Protein AF-A0A818J0F9-F1 (afdb_monomer_lite)

Radius of gyration: 26.25 Å; chains: 1; bounding box: 45×62×64 Å

Sequence (121 aa):
MNVDTNVSILPRSFSNTHTIQLKLMRQMKNKNAFMYETIRPKIVHTAIKYLIGQELYKDEGIVISNAWIKEYLNERENFIVNDEDKKLNVNENRGEVFDDDDDWNELDDKPISPGAILKYC

pLDDT: mean 71.35, std 17.9, range [39.28, 95.38]

Foldseek 3Di:
DDPVVVPPDDDDDPLQPDKAKDQDPPDPPDPHGPDIDIDRVVVVVVVVVVVCPDPVNVVVVPDDDPVVCVVCVPPDDDRDPDPVVVVVVVPVPPDDPPPPPPPPPPPDPDPDDPDDDDDDD

Organism: NCBI:txid392032

Structure (mmCIF, N/CA/C/O backbone):
data_AF-A0A818J0F9-F1
#
_entry.id   AF-A0A818J0F9-F1
#
loop_
_atom_site.group_PDB
_atom_site.id
_atom_site.type_symbol
_atom_site.label_atom_id
_atom_site.label_alt_id
_atom_site.label_comp_id
_atom_site.label_asym_id
_atom_site.label_entity_id
_atom_site.label_seq_id
_atom_site.pdbx_PDB_ins_code
_atom_site.Cartn_x
_atom_site.Cartn_y
_atom_site.Cartn_z
_atom_site.occupancy
_atom_site.B_iso_or_equiv
_atom_site.auth_seq_id
_atom_site.auth_comp_id
_atom_site.auth_asym_id
_atom_site.auth_atom_id
_atom_site.pdbx_PDB_model_num
ATOM 1 N N . MET A 1 1 ? 0.764 -36.376 -6.142 1.00 48.12 1 MET A N 1
ATOM 2 C CA . MET A 1 1 ? 0.295 -35.011 -5.818 1.00 48.12 1 MET A CA 1
ATOM 3 C C . MET A 1 1 ? -0.899 -34.729 -6.711 1.00 48.12 1 MET A C 1
ATOM 5 O O . MET A 1 1 ? -0.777 -34.951 -7.906 1.00 48.12 1 MET A O 1
ATOM 9 N N . ASN A 1 2 ? -2.050 -34.374 -6.138 1.00 52.19 2 ASN A N 1
ATOM 10 C CA . ASN A 1 2 ? -3.293 -34.172 -6.883 1.00 52.19 2 ASN A CA 1
ATOM 11 C C . ASN A 1 2 ? -3.301 -32.766 -7.517 1.00 52.19 2 ASN A C 1
ATOM 13 O O . ASN A 1 2 ? -3.000 -31.781 -6.843 1.00 52.19 2 ASN A O 1
ATOM 17 N N . VAL A 1 3 ? -3.598 -32.684 -8.813 1.00 60.62 3 VAL A N 1
ATO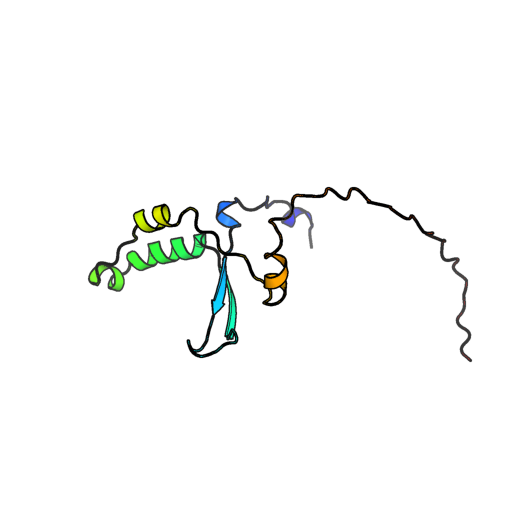M 18 C CA . VAL A 1 3 ? -3.696 -31.428 -9.571 1.00 60.62 3 VAL A CA 1
ATOM 19 C C . VAL A 1 3 ? -4.910 -30.604 -9.136 1.00 60.62 3 VAL A C 1
ATOM 21 O O . VAL A 1 3 ? -4.805 -29.382 -9.075 1.00 60.62 3 VAL A O 1
ATOM 24 N N . ASP A 1 4 ? -5.989 -31.250 -8.689 1.00 58.62 4 ASP A N 1
ATOM 25 C CA . ASP A 1 4 ? -7.264 -30.601 -8.349 1.00 58.62 4 ASP A CA 1
ATOM 26 C C . ASP A 1 4 ? -7.190 -29.692 -7.113 1.00 58.62 4 ASP A C 1
ATOM 28 O O . ASP A 1 4 ? -7.914 -28.703 -7.013 1.00 58.62 4 ASP A O 1
ATOM 32 N N . THR A 1 5 ? -6.268 -29.957 -6.181 1.00 57.47 5 THR A N 1
ATOM 33 C CA . THR A 1 5 ? -6.077 -29.105 -4.992 1.00 57.47 5 THR A CA 1
ATOM 34 C C . THR A 1 5 ? -5.358 -27.792 -5.302 1.00 57.47 5 THR A C 1
ATOM 36 O O . THR A 1 5 ? -5.386 -26.880 -4.482 1.00 57.47 5 THR A O 1
ATOM 39 N N . ASN A 1 6 ? -4.719 -27.678 -6.471 1.00 53.81 6 ASN A N 1
ATOM 40 C CA . ASN A 1 6 ? -3.974 -26.482 -6.878 1.00 53.81 6 ASN A CA 1
ATOM 41 C C . ASN A 1 6 ? -4.782 -25.544 -7.795 1.00 53.81 6 ASN A C 1
ATOM 43 O O . ASN A 1 6 ? -4.314 -24.449 -8.095 1.00 53.81 6 ASN A O 1
ATOM 47 N N . VAL A 1 7 ? -5.996 -25.935 -8.211 1.00 57.03 7 VAL A N 1
ATOM 48 C CA . VAL A 1 7 ? -6.853 -25.155 -9.131 1.00 57.03 7 VAL A CA 1
ATOM 49 C C . VAL A 1 7 ? -7.802 -24.196 -8.391 1.00 57.03 7 VAL A C 1
ATOM 51 O O . VAL A 1 7 ? -8.430 -23.343 -9.009 1.00 57.03 7 VAL A O 1
ATOM 54 N N . SER A 1 8 ? -7.913 -24.266 -7.058 1.00 59.59 8 SER A N 1
ATOM 55 C CA . SER A 1 8 ? -8.907 -23.464 -6.321 1.00 59.59 8 SER A CA 1
ATOM 56 C C . SER A 1 8 ? -8.483 -22.021 -6.020 1.00 59.59 8 SER A C 1
ATOM 58 O O . SER A 1 8 ? -9.249 -21.283 -5.397 1.00 59.59 8 SER A O 1
ATOM 60 N N . ILE A 1 9 ? -7.266 -21.608 -6.385 1.00 62.97 9 ILE A N 1
ATOM 61 C CA . ILE A 1 9 ? -6.747 -20.274 -6.062 1.00 62.97 9 ILE A CA 1
ATOM 62 C C . ILE A 1 9 ? -6.599 -19.481 -7.356 1.00 62.97 9 ILE A C 1
ATOM 64 O O . ILE A 1 9 ? -5.601 -19.569 -8.066 1.00 62.97 9 ILE A O 1
ATOM 68 N N . LEU A 1 10 ? -7.631 -18.687 -7.637 1.00 64.31 10 LEU A N 1
ATOM 69 C CA . LEU A 1 10 ? -7.630 -17.659 -8.674 1.00 64.31 10 LEU A CA 1
ATOM 70 C C . LEU A 1 10 ? -6.483 -16.647 -8.460 1.00 64.31 10 LEU A C 1
ATOM 72 O O . LEU A 1 10 ? -5.982 -16.509 -7.335 1.00 64.31 10 LEU A O 1
ATOM 76 N N . PRO A 1 11 ? -6.067 -15.905 -9.510 1.00 68.44 11 PRO A N 1
ATOM 77 C CA . PRO A 1 11 ? -5.043 -14.874 -9.389 1.00 68.44 11 PRO A CA 1
ATOM 78 C C . PRO A 1 11 ? -5.340 -13.921 -8.228 1.00 68.44 11 PRO A C 1
ATOM 80 O O . PRO A 1 11 ? -6.473 -13.500 -7.990 1.00 68.44 11 PRO A O 1
ATOM 83 N N . ARG A 1 12 ? -4.287 -13.596 -7.472 1.00 70.06 12 ARG A N 1
ATOM 84 C CA . ARG A 1 12 ? -4.374 -12.699 -6.317 1.00 70.06 12 ARG A CA 1
ATOM 85 C C . ARG A 1 12 ? -4.950 -11.346 -6.746 1.00 70.06 12 ARG A C 1
ATOM 87 O O . ARG A 1 12 ? -4.566 -10.819 -7.788 1.00 70.06 12 ARG A O 1
ATOM 94 N N . SER A 1 13 ? -5.822 -10.763 -5.913 1.00 77.56 13 SER A N 1
ATOM 95 C CA . SER A 1 13 ? -6.333 -9.404 -6.141 1.00 77.56 13 SER A CA 1
ATOM 96 C C . SER A 1 13 ? -5.173 -8.438 -6.374 1.00 77.56 13 SER A C 1
ATOM 98 O O . SER A 1 13 ? -4.140 -8.562 -5.715 1.00 77.56 13 SER A O 1
ATOM 100 N N . PHE A 1 14 ? -5.338 -7.453 -7.260 1.00 71.50 14 PHE A N 1
ATOM 101 C CA . PHE A 1 14 ? -4.264 -6.514 -7.607 1.00 71.50 14 PHE A CA 1
ATOM 102 C C . PHE A 1 14 ? -3.572 -5.927 -6.369 1.00 71.50 14 PHE A C 1
ATOM 104 O O . PHE A 1 14 ? -2.351 -5.972 -6.257 1.00 71.50 14 PHE A O 1
ATOM 111 N N . SER A 1 15 ? -4.339 -5.502 -5.364 1.00 74.06 15 SER A N 1
ATOM 112 C CA . SER A 1 15 ? -3.824 -4.993 -4.083 1.00 74.06 15 SER A CA 1
ATOM 113 C C . SER A 1 15 ? -2.930 -5.967 -3.292 1.00 74.06 15 SER A C 1
ATOM 115 O O . SER A 1 15 ? -2.105 -5.531 -2.493 1.00 74.06 15 SER A O 1
ATOM 117 N N . ASN A 1 16 ? -3.068 -7.277 -3.502 1.00 75.81 16 ASN A N 1
ATOM 118 C CA . ASN A 1 16 ? -2.269 -8.330 -2.864 1.00 75.81 16 ASN A CA 1
ATOM 119 C C . ASN A 1 16 ? -1.057 -8.765 -3.702 1.00 75.81 16 ASN A C 1
ATOM 121 O O . ASN A 1 16 ? -0.198 -9.495 -3.190 1.00 75.81 16 ASN A O 1
ATOM 125 N N . THR A 1 17 ? -1.022 -8.367 -4.974 1.00 79.69 17 THR A N 1
ATOM 126 C CA . THR A 1 17 ? 0.004 -8.752 -5.951 1.00 79.69 17 THR A CA 1
ATOM 127 C C . THR A 1 17 ? 1.125 -7.722 -6.040 1.00 79.69 17 THR A C 1
ATOM 129 O O . THR A 1 17 ? 2.252 -8.109 -6.317 1.00 79.69 17 THR A O 1
ATOM 132 N N . HIS A 1 18 ? 0.850 -6.447 -5.736 1.00 82.94 18 HIS A N 1
ATOM 133 C CA . HIS A 1 18 ? 1.865 -5.391 -5.776 1.00 82.94 18 HIS A CA 1
ATOM 134 C C . HIS A 1 18 ? 3.051 -5.695 -4.850 1.00 82.94 18 HIS A C 1
ATOM 136 O O . HIS A 1 18 ? 2.883 -6.016 -3.665 1.00 82.94 18 HIS A O 1
ATOM 142 N N . THR A 1 19 ? 4.251 -5.542 -5.398 1.00 87.06 19 THR A N 1
ATOM 143 C CA . THR A 1 19 ? 5.528 -5.765 -4.721 1.00 87.06 19 THR A CA 1
ATOM 144 C C . THR A 1 19 ? 6.499 -4.642 -5.042 1.00 87.06 19 THR A C 1
ATOM 146 O O . THR A 1 19 ? 6.540 -4.173 -6.174 1.00 87.06 19 THR A O 1
ATOM 149 N N . ILE A 1 20 ? 7.299 -4.248 -4.056 1.00 85.62 20 ILE A N 1
ATOM 150 C CA . ILE A 1 20 ? 8.363 -3.252 -4.198 1.00 85.62 20 ILE A CA 1
ATOM 151 C C . ILE A 1 20 ? 9.691 -3.936 -3.893 1.00 85.62 20 ILE A C 1
ATOM 153 O O . ILE A 1 20 ? 9.782 -4.712 -2.937 1.00 85.62 20 ILE A O 1
ATOM 157 N N . GLN A 1 21 ? 10.709 -3.653 -4.699 1.00 86.31 21 GLN A N 1
ATOM 158 C CA . GLN A 1 21 ? 12.073 -4.104 -4.452 1.00 86.31 21 GLN A CA 1
ATOM 159 C C . GLN A 1 21 ? 12.827 -3.121 -3.562 1.00 86.31 21 GLN A C 1
ATOM 161 O O . GLN A 1 21 ? 12.765 -1.909 -3.752 1.00 86.31 21 GLN A O 1
ATOM 166 N N . LEU A 1 22 ? 13.558 -3.661 -2.594 1.00 85.88 22 LEU A N 1
ATOM 167 C CA . LEU A 1 22 ? 14.401 -2.913 -1.676 1.00 85.88 22 LEU A CA 1
ATOM 168 C C . LEU A 1 22 ? 15.861 -3.250 -1.937 1.00 85.88 22 LEU A C 1
ATOM 170 O O . LEU A 1 22 ? 16.251 -4.417 -1.947 1.00 85.88 22 LEU A O 1
ATOM 174 N N . LYS A 1 23 ? 16.673 -2.204 -2.081 1.00 87.44 23 LYS A N 1
ATOM 175 C CA . LYS A 1 23 ? 18.133 -2.285 -2.110 1.00 87.44 23 LYS A CA 1
ATOM 176 C C . LYS A 1 23 ? 18.659 -1.929 -0.724 1.00 87.44 23 LYS A C 1
ATOM 178 O O . LYS A 1 23 ? 18.677 -0.759 -0.348 1.00 87.44 23 LYS A O 1
ATOM 183 N N . LEU A 1 24 ? 19.071 -2.930 0.049 1.00 86.56 24 LEU A N 1
ATOM 184 C CA . LEU A 1 24 ? 19.572 -2.737 1.408 1.00 86.56 24 LEU A CA 1
ATOM 185 C C . LEU A 1 24 ? 21.088 -2.537 1.387 1.00 86.56 24 LEU A C 1
ATOM 187 O O . LEU A 1 24 ? 21.843 -3.379 0.897 1.00 86.56 24 LEU A O 1
ATOM 191 N N . MET A 1 25 ? 21.544 -1.417 1.945 1.00 89.56 25 MET A N 1
ATOM 192 C CA . MET A 1 25 ? 22.960 -1.068 2.070 1.00 89.56 25 MET A CA 1
ATOM 193 C C . MET A 1 25 ? 23.423 -1.276 3.515 1.00 89.56 25 MET A C 1
ATOM 195 O O . MET A 1 25 ? 22.813 -0.747 4.438 1.00 89.56 25 MET A O 1
ATOM 199 N N . ARG A 1 26 ? 24.539 -1.992 3.735 1.00 87.81 26 ARG A N 1
ATOM 200 C CA . ARG A 1 26 ? 25.092 -2.195 5.096 1.00 87.81 26 ARG A CA 1
ATOM 201 C C . ARG A 1 26 ? 25.597 -0.893 5.729 1.00 87.81 26 ARG A C 1
ATOM 203 O O . ARG A 1 26 ? 25.565 -0.733 6.943 1.00 87.81 26 ARG A O 1
ATOM 210 N N . GLN A 1 27 ? 26.119 0.010 4.903 1.00 88.62 27 GLN A N 1
ATOM 211 C CA . GLN A 1 27 ? 26.573 1.345 5.284 1.00 88.62 27 GLN A CA 1
ATOM 212 C C . GLN A 1 27 ? 26.269 2.306 4.137 1.00 88.62 27 GLN A C 1
ATOM 214 O O . GLN A 1 27 ? 26.443 1.936 2.978 1.00 88.62 27 GLN A O 1
ATOM 219 N N . MET A 1 28 ? 25.914 3.554 4.452 1.00 82.19 28 MET A N 1
ATOM 220 C CA . MET A 1 28 ? 25.611 4.596 3.452 1.00 82.19 28 MET A CA 1
ATOM 221 C C . MET A 1 28 ? 26.766 4.867 2.472 1.00 82.19 28 MET A C 1
ATOM 223 O O . MET A 1 28 ? 26.545 5.361 1.375 1.00 82.19 28 MET A O 1
ATOM 227 N N . LYS A 1 29 ? 28.007 4.546 2.863 1.00 87.00 29 LYS A N 1
ATOM 228 C CA . LYS A 1 29 ? 29.214 4.749 2.046 1.00 87.00 29 LYS A CA 1
ATOM 229 C C . LYS A 1 29 ? 29.445 3.644 1.007 1.00 87.00 29 LYS A C 1
ATOM 231 O O . LYS A 1 29 ? 30.283 3.811 0.123 1.00 87.00 29 LYS A O 1
ATOM 236 N N . ASN A 1 30 ? 28.761 2.507 1.126 1.00 83.44 30 ASN A N 1
ATOM 237 C CA . ASN A 1 30 ? 28.987 1.366 0.248 1.00 83.44 30 ASN A CA 1
ATOM 238 C C . ASN A 1 30 ? 28.279 1.574 -1.092 1.00 83.44 30 ASN A C 1
ATOM 240 O O . ASN A 1 30 ? 27.098 1.899 -1.133 1.00 83.44 30 ASN A O 1
ATOM 244 N N . LYS A 1 31 ? 29.004 1.339 -2.191 1.00 80.00 31 LYS A N 1
ATOM 245 C CA . LYS A 1 31 ? 28.445 1.410 -3.552 1.00 80.00 31 LYS A CA 1
ATOM 246 C C . LYS A 1 31 ? 27.597 0.184 -3.901 1.00 80.00 31 LYS A C 1
ATOM 248 O O . LYS A 1 31 ? 26.642 0.292 -4.663 1.00 80.00 31 LYS A O 1
ATOM 253 N N . ASN A 1 32 ? 27.943 -0.964 -3.322 1.00 81.62 32 ASN A N 1
ATOM 254 C CA . ASN A 1 32 ? 27.293 -2.235 -3.610 1.00 81.62 32 ASN A CA 1
ATOM 255 C C . ASN A 1 32 ? 26.219 -2.533 -2.566 1.00 81.62 32 ASN A C 1
ATOM 257 O O . ASN A 1 32 ? 26.450 -2.352 -1.365 1.00 81.62 32 ASN A O 1
ATOM 261 N N . ALA A 1 33 ? 25.076 -3.036 -3.039 1.00 82.75 33 ALA A N 1
ATOM 262 C CA . ALA A 1 33 ? 24.035 -3.552 -2.165 1.00 82.75 33 ALA A CA 1
ATOM 263 C C . ALA A 1 33 ? 24.575 -4.688 -1.307 1.00 82.75 33 ALA A C 1
ATOM 265 O O . ALA A 1 33 ? 25.316 -5.548 -1.780 1.00 82.75 33 ALA A O 1
ATOM 266 N N . PHE A 1 34 ? 24.164 -4.691 -0.046 1.00 86.31 34 PHE A N 1
ATOM 267 C CA . PHE A 1 34 ? 24.342 -5.848 0.812 1.00 86.31 34 PHE A CA 1
ATOM 268 C C . PHE A 1 34 ? 23.324 -6.931 0.458 1.00 86.31 34 PHE A C 1
ATOM 270 O O . PHE A 1 34 ? 23.678 -8.103 0.396 1.00 86.31 34 PHE A O 1
ATOM 277 N N . MET A 1 35 ? 22.075 -6.530 0.211 1.00 84.56 35 MET A N 1
ATOM 278 C CA . MET A 1 35 ? 20.993 -7.455 -0.094 1.00 84.56 35 MET A CA 1
ATOM 279 C C . MET A 1 35 ? 19.907 -6.782 -0.930 1.00 84.56 35 MET A C 1
ATOM 281 O O . MET A 1 35 ? 19.662 -5.581 -0.797 1.00 84.56 35 MET A O 1
ATOM 285 N N . TYR A 1 36 ? 19.251 -7.585 -1.761 1.00 86.25 36 TYR A N 1
ATOM 286 C CA . TYR A 1 36 ? 18.030 -7.213 -2.457 1.00 86.25 36 TYR A CA 1
ATOM 287 C C . TYR A 1 36 ? 16.875 -8.032 -1.896 1.00 86.25 36 TYR A C 1
ATOM 289 O O . TYR A 1 36 ? 16.958 -9.257 -1.817 1.00 86.25 36 TYR A O 1
ATOM 297 N N . GLU A 1 37 ? 15.802 -7.356 -1.510 1.00 86.44 37 GLU A N 1
ATOM 298 C CA . GLU A 1 37 ? 14.582 -7.998 -1.030 1.00 86.44 37 GLU A CA 1
ATOM 299 C C . GLU A 1 37 ? 13.369 -7.483 -1.786 1.00 86.44 37 GLU A C 1
ATOM 301 O O . GLU A 1 37 ? 13.401 -6.434 -2.424 1.00 86.44 37 GLU A O 1
ATOM 306 N N . THR A 1 38 ? 12.275 -8.233 -1.726 1.00 88.50 38 THR A N 1
ATOM 307 C CA . THR A 1 38 ? 11.000 -7.824 -2.309 1.00 88.50 38 THR A CA 1
ATOM 308 C C . THR A 1 38 ? 9.926 -7.882 -1.238 1.00 88.50 38 THR A C 1
ATOM 310 O O . THR A 1 38 ? 9.651 -8.943 -0.678 1.00 88.50 38 THR A O 1
ATOM 313 N N . ILE A 1 39 ? 9.299 -6.742 -0.965 1.00 89.19 39 ILE A N 1
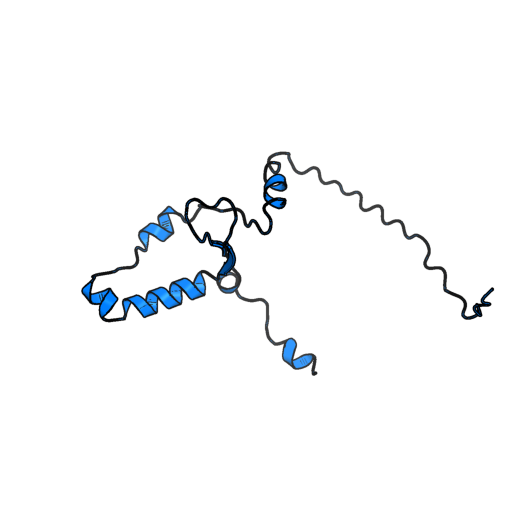ATOM 314 C CA . ILE A 1 39 ? 8.270 -6.608 0.065 1.00 89.19 39 ILE A CA 1
ATOM 315 C C . ILE A 1 39 ? 6.911 -6.288 -0.546 1.00 89.19 39 ILE A C 1
ATOM 317 O O . ILE A 1 39 ? 6.794 -5.696 -1.618 1.00 89.19 39 ILE A O 1
ATOM 321 N N . ARG A 1 40 ? 5.852 -6.664 0.173 1.00 88.94 40 ARG A N 1
ATOM 322 C CA . ARG A 1 40 ? 4.471 -6.332 -0.193 1.00 88.94 40 ARG A CA 1
ATOM 323 C C . ARG A 1 40 ? 3.975 -5.165 0.656 1.00 88.94 40 ARG A C 1
ATOM 325 O O . ARG A 1 40 ? 3.842 -5.345 1.871 1.00 88.94 40 ARG A O 1
ATOM 332 N N . PRO A 1 41 ? 3.593 -4.025 0.054 1.00 87.94 41 PRO A N 1
ATOM 333 C CA . PRO A 1 41 ? 3.120 -2.855 0.799 1.00 87.94 41 PRO A CA 1
ATOM 334 C C . PRO A 1 41 ? 1.934 -3.155 1.721 1.00 87.94 41 PRO A C 1
ATOM 336 O O . PRO A 1 41 ? 1.855 -2.639 2.833 1.00 87.94 41 PRO A O 1
ATOM 339 N N . LYS A 1 42 ? 1.038 -4.064 1.313 1.00 87.94 42 LYS A N 1
ATOM 340 C CA . LYS A 1 42 ? -0.103 -4.481 2.140 1.00 87.94 42 LYS A CA 1
ATOM 341 C C . LYS A 1 42 ? 0.318 -5.078 3.487 1.00 87.94 42 LYS A C 1
ATOM 343 O O . LYS A 1 42 ? -0.335 -4.816 4.499 1.00 87.94 42 LYS A O 1
ATOM 348 N N . ILE A 1 43 ? 1.383 -5.879 3.504 1.00 89.81 43 ILE A N 1
ATOM 349 C CA . ILE A 1 43 ? 1.889 -6.500 4.735 1.00 89.81 43 ILE A CA 1
ATOM 350 C C . ILE A 1 43 ? 2.476 -5.419 5.641 1.00 89.81 43 ILE A C 1
ATOM 352 O O . ILE A 1 43 ? 2.125 -5.360 6.816 1.00 89.81 43 ILE A O 1
ATOM 356 N N . VAL A 1 44 ? 3.274 -4.509 5.076 1.00 89.94 44 VAL A N 1
ATOM 357 C CA . VAL A 1 44 ? 3.874 -3.381 5.807 1.00 89.94 44 VAL A CA 1
ATOM 358 C C . VAL A 1 44 ? 2.799 -2.503 6.440 1.00 89.94 44 VAL A C 1
ATOM 360 O O . VAL A 1 44 ? 2.837 -2.239 7.636 1.00 89.94 44 VAL A O 1
ATOM 363 N N . HIS A 1 45 ? 1.777 -2.125 5.678 1.00 88.88 45 HIS A N 1
ATOM 364 C CA . HIS A 1 45 ? 0.667 -1.325 6.188 1.00 88.88 45 HIS A CA 1
ATOM 365 C C . HIS A 1 45 ? -0.105 -2.029 7.319 1.00 88.88 45 HIS A C 1
ATOM 367 O O . HIS A 1 45 ? -0.516 -1.391 8.288 1.00 88.88 45 HIS A O 1
ATOM 373 N N . THR A 1 46 ? -0.278 -3.350 7.230 1.00 91.50 46 THR A N 1
ATOM 374 C CA . THR A 1 46 ? -0.916 -4.141 8.294 1.00 91.50 46 THR A CA 1
ATOM 375 C C . THR A 1 46 ? -0.052 -4.166 9.558 1.00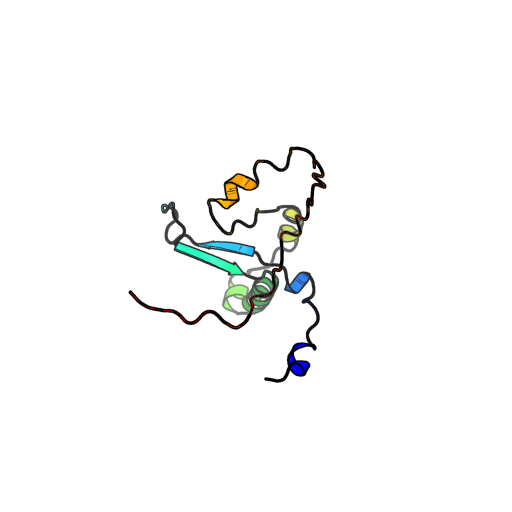 91.50 46 THR A C 1
ATOM 377 O O . THR A 1 46 ? -0.570 -3.967 10.655 1.00 91.50 46 THR A O 1
ATOM 380 N N . ALA A 1 47 ? 1.263 -4.339 9.408 1.00 93.44 47 ALA A N 1
ATOM 381 C CA . ALA A 1 47 ? 2.210 -4.306 10.518 1.00 93.44 47 ALA A CA 1
ATOM 382 C C . ALA A 1 47 ? 2.242 -2.931 11.203 1.00 93.44 47 ALA A C 1
ATOM 384 O O . ALA A 1 47 ? 2.172 -2.860 12.424 1.00 93.44 47 ALA A O 1
ATOM 385 N N . ILE A 1 48 ? 2.254 -1.834 10.439 1.00 92.06 48 ILE A N 1
ATOM 386 C CA . ILE A 1 48 ? 2.225 -0.468 10.991 1.00 92.06 48 ILE A CA 1
ATOM 387 C C . ILE A 1 48 ? 0.961 -0.241 11.824 1.00 92.06 48 ILE A C 1
ATOM 389 O O . ILE A 1 48 ? 1.043 0.255 12.946 1.00 92.06 48 ILE A O 1
ATOM 393 N N . LYS A 1 49 ? -0.210 -0.649 11.315 1.00 92.31 49 LYS A N 1
ATOM 394 C CA . LYS A 1 49 ? -1.473 -0.551 12.065 1.00 92.31 49 LYS A CA 1
ATOM 395 C C . LYS A 1 49 ? -1.419 -1.289 13.398 1.00 92.31 49 LYS A C 1
ATOM 397 O O . LYS A 1 49 ? -1.970 -0.806 14.381 1.00 92.31 49 LYS A O 1
ATOM 402 N N . TYR A 1 50 ? -0.764 -2.445 13.424 1.00 94.56 50 TYR A N 1
ATOM 403 C CA . TYR A 1 50 ? -0.566 -3.209 14.649 1.00 94.56 50 TYR A CA 1
ATOM 404 C C . TYR A 1 50 ? 0.399 -2.509 15.620 1.00 94.56 50 TYR A C 1
ATOM 406 O O . TYR A 1 50 ? 0.103 -2.414 16.810 1.00 94.56 50 TYR A O 1
ATOM 414 N N . LEU A 1 51 ? 1.521 -1.982 15.119 1.00 93.62 51 LEU A N 1
ATOM 415 C CA . LEU A 1 51 ? 2.554 -1.328 15.930 1.00 93.62 51 LEU A CA 1
ATOM 416 C C . LEU A 1 51 ? 2.041 -0.070 16.633 1.00 93.62 51 LEU A C 1
ATOM 418 O O . LEU A 1 51 ? 2.305 0.115 17.813 1.00 93.62 51 LEU A O 1
ATOM 422 N N . ILE A 1 52 ? 1.230 0.741 15.957 1.00 93.81 52 ILE A N 1
ATOM 423 C CA . ILE A 1 52 ? 0.638 1.956 16.546 1.00 93.81 52 ILE A CA 1
ATOM 424 C C . ILE A 1 52 ? -0.332 1.635 17.692 1.00 93.81 52 ILE A C 1
ATOM 426 O O . ILE A 1 52 ? -0.602 2.470 18.550 1.00 93.81 52 ILE A O 1
ATOM 430 N N . GLY A 1 53 ? -0.845 0.405 17.748 1.00 92.44 53 GLY A N 1
ATOM 431 C CA . GLY A 1 53 ? -1.637 -0.065 18.878 1.00 92.44 53 GLY A CA 1
ATOM 432 C C . GLY A 1 53 ? -0.826 -0.316 20.155 1.00 92.44 53 GLY A C 1
ATOM 433 O O . GLY A 1 53 ? -1.431 -0.387 21.228 1.00 92.44 53 GLY A O 1
ATOM 434 N N . GLN A 1 54 ? 0.499 -0.454 20.062 1.00 95.19 54 GLN A N 1
ATOM 435 C CA . GLN A 1 54 ? 1.379 -0.777 21.188 1.00 95.19 54 GLN A CA 1
ATOM 436 C C . GLN A 1 54 ? 1.685 0.459 22.043 1.00 95.19 54 GLN A C 1
ATOM 438 O O . GLN A 1 54 ? 1.731 1.575 21.529 1.00 95.19 54 GLN A O 1
ATOM 443 N N . GLU A 1 55 ? 1.919 0.249 23.341 1.00 94.69 55 GLU A N 1
ATOM 444 C CA . GLU A 1 55 ? 2.148 1.320 24.329 1.00 94.69 55 GLU A CA 1
ATOM 445 C C . GLU A 1 55 ? 3.303 2.240 23.924 1.00 94.69 55 GLU A C 1
ATOM 447 O O . GLU A 1 55 ? 3.104 3.443 23.819 1.00 94.69 55 GLU A O 1
ATOM 452 N N . LEU A 1 56 ? 4.443 1.668 23.521 1.00 94.81 56 LEU A N 1
ATOM 453 C CA . LEU A 1 56 ? 5.616 2.431 23.081 1.00 94.81 56 LEU A CA 1
ATOM 454 C C . LEU A 1 56 ? 5.293 3.487 22.008 1.00 94.81 56 LEU A C 1
ATOM 456 O O . LEU A 1 56 ? 5.771 4.611 22.075 1.00 94.81 56 LEU A O 1
ATOM 460 N N . TYR A 1 57 ? 4.485 3.133 21.006 1.00 92.94 57 TYR A N 1
ATOM 461 C CA . TYR A 1 57 ? 4.170 4.044 19.900 1.00 92.94 57 TYR A CA 1
ATOM 462 C C . TYR A 1 57 ? 3.072 5.048 20.264 1.00 92.94 57 TYR A C 1
ATOM 464 O O . TYR A 1 57 ? 3.003 6.124 19.667 1.00 92.94 57 TYR A O 1
ATOM 472 N N . LYS A 1 58 ? 2.219 4.705 21.234 1.00 92.94 58 LYS A N 1
ATOM 473 C CA . LYS A 1 58 ? 1.199 5.606 21.779 1.00 92.94 58 LYS A CA 1
ATOM 474 C C . LYS A 1 58 ? 1.819 6.677 22.661 1.00 92.94 58 LYS A C 1
ATOM 476 O O . LYS A 1 58 ? 1.443 7.837 22.523 1.00 92.94 58 LYS A O 1
ATOM 481 N N . ASP A 1 59 ? 2.765 6.291 23.509 1.00 95.38 59 ASP A N 1
ATOM 482 C CA . ASP A 1 59 ? 3.459 7.196 24.428 1.00 95.38 59 ASP A CA 1
ATOM 483 C C . ASP A 1 59 ? 4.262 8.250 23.656 1.00 95.38 59 ASP A C 1
ATOM 485 O O . ASP A 1 59 ? 4.249 9.428 24.003 1.00 95.38 59 ASP A O 1
ATOM 489 N N . GLU A 1 60 ? 4.861 7.846 22.534 1.00 94.25 60 GLU A N 1
ATOM 490 C CA . GLU A 1 60 ? 5.567 8.734 21.602 1.00 94.25 60 GLU A CA 1
ATOM 491 C C . GLU A 1 60 ? 4.627 9.509 20.653 1.00 94.25 60 GLU A C 1
ATOM 493 O O . GLU A 1 60 ? 5.081 10.288 19.814 1.00 94.25 60 GLU A O 1
ATOM 498 N N . GLY A 1 61 ? 3.307 9.304 20.740 1.00 91.50 61 GLY A N 1
ATOM 499 C CA . GLY A 1 61 ? 2.318 10.030 19.937 1.00 91.50 61 GLY A CA 1
ATOM 500 C C . GLY A 1 61 ? 2.427 9.794 18.425 1.00 91.50 61 GLY A C 1
ATOM 501 O O . GLY A 1 61 ? 2.114 10.688 17.636 1.00 91.50 61 GLY A O 1
ATOM 502 N N . ILE A 1 62 ? 2.878 8.612 17.994 1.00 92.44 62 ILE A N 1
ATOM 503 C CA . ILE A 1 62 ? 3.128 8.305 16.578 1.00 92.44 62 ILE A CA 1
ATOM 504 C C . ILE A 1 62 ? 1.805 8.040 15.841 1.00 92.44 62 ILE A C 1
ATOM 506 O O . ILE A 1 62 ? 1.023 7.165 16.214 1.00 92.44 62 ILE A O 1
ATOM 510 N N . VAL A 1 63 ? 1.571 8.763 14.739 1.00 89.94 63 VAL A N 1
ATOM 511 C CA . VAL A 1 63 ? 0.341 8.680 13.927 1.00 89.94 63 VAL A CA 1
ATOM 512 C C . VAL A 1 63 ? 0.671 8.453 12.448 1.00 89.94 63 VAL A C 1
ATOM 514 O O . VAL A 1 63 ? 1.658 8.972 11.929 1.00 89.94 63 VAL A O 1
ATOM 517 N N . ILE A 1 64 ? -0.177 7.698 11.737 1.00 88.44 64 ILE A N 1
ATOM 518 C CA . ILE A 1 64 ? -0.065 7.521 10.278 1.00 88.44 64 ILE A CA 1
ATOM 519 C C . ILE A 1 64 ? -0.591 8.769 9.566 1.00 88.44 64 ILE A C 1
ATOM 521 O O . ILE A 1 64 ? -1.770 9.109 9.684 1.00 88.44 64 ILE A O 1
ATOM 525 N N . SER A 1 65 ? 0.248 9.404 8.749 1.00 88.19 65 SER A N 1
ATOM 526 C CA . SER A 1 65 ? -0.201 10.466 7.848 1.00 88.19 65 SER A CA 1
ATOM 527 C C . SER A 1 65 ? -0.878 9.881 6.608 1.00 88.19 65 SER A C 1
ATOM 529 O O . SER A 1 65 ? -0.228 9.355 5.706 1.00 88.19 65 SER A O 1
ATOM 531 N N . ASN A 1 66 ? -2.201 10.026 6.522 1.00 84.62 66 ASN A N 1
ATOM 532 C CA . ASN A 1 66 ? -2.946 9.694 5.301 1.00 84.62 66 ASN A CA 1
ATOM 533 C C . ASN A 1 66 ? -2.712 10.711 4.171 1.00 84.62 66 ASN A C 1
ATOM 535 O O . ASN A 1 66 ? -2.969 10.405 3.008 1.00 84.62 66 ASN A O 1
ATOM 539 N N . ALA A 1 67 ? -2.265 11.924 4.507 1.00 88.12 67 ALA A N 1
ATOM 540 C CA . ALA A 1 67 ? -1.964 12.964 3.528 1.00 88.12 67 ALA A CA 1
ATOM 541 C C . ALA A 1 67 ? -0.708 12.617 2.723 1.00 88.12 67 ALA A C 1
ATOM 543 O O . ALA A 1 67 ? -0.714 12.772 1.507 1.00 88.12 67 ALA A O 1
ATOM 544 N N . TRP A 1 68 ? 0.301 12.048 3.389 1.00 83.94 68 TRP A N 1
ATOM 545 C CA . TRP A 1 68 ? 1.545 11.622 2.752 1.00 83.94 68 TRP A CA 1
ATOM 546 C C . TRP A 1 68 ? 1.286 10.631 1.613 1.00 83.94 68 TRP A C 1
ATOM 548 O O . TRP A 1 68 ? 1.759 10.819 0.503 1.00 83.94 68 TRP A O 1
ATOM 558 N N . ILE A 1 69 ? 0.414 9.640 1.828 1.00 79.94 69 ILE A N 1
ATOM 559 C CA . ILE A 1 69 ? 0.054 8.679 0.773 1.00 79.94 69 ILE A CA 1
ATOM 560 C C . ILE A 1 69 ? -0.518 9.396 -0.457 1.00 79.94 69 ILE A C 1
ATOM 562 O O . ILE A 1 69 ? -0.198 9.014 -1.574 1.00 79.94 69 ILE A O 1
ATOM 566 N N . LYS A 1 70 ? -1.346 10.433 -0.262 1.00 83.81 70 LYS A N 1
ATOM 567 C CA . LYS A 1 70 ? -1.977 11.178 -1.363 1.00 83.81 70 LYS A CA 1
ATOM 568 C C . LYS A 1 70 ? -0.987 12.038 -2.142 1.00 83.81 70 LYS A C 1
ATOM 570 O O . LYS A 1 70 ? -1.156 12.192 -3.345 1.00 83.81 70 LYS A O 1
ATOM 575 N N . GLU A 1 71 ? 0.003 12.596 -1.458 1.00 88.00 71 GLU A N 1
ATOM 576 C CA . GLU A 1 71 ? 1.022 13.464 -2.049 1.00 88.00 71 GLU A CA 1
ATOM 577 C C . GLU A 1 71 ? 1.914 12.701 -3.038 1.00 88.00 71 GLU A C 1
ATOM 579 O O . GLU A 1 71 ? 2.179 13.193 -4.131 1.00 88.00 71 GLU A O 1
ATOM 584 N N . TYR A 1 72 ? 2.269 11.455 -2.711 1.00 82.06 72 TYR A N 1
ATOM 585 C CA . TYR A 1 72 ? 3.177 10.624 -3.513 1.00 82.06 72 TYR A CA 1
ATOM 586 C C . TYR A 1 72 ? 2.460 9.553 -4.354 1.00 82.06 72 TYR A C 1
ATOM 588 O O . TYR A 1 72 ? 3.089 8.626 -4.853 1.00 82.06 72 TYR A O 1
ATOM 596 N N . LEU A 1 73 ? 1.140 9.670 -4.562 1.00 78.19 73 LEU A N 1
ATOM 597 C CA . LEU A 1 73 ? 0.335 8.679 -5.304 1.00 78.19 73 LEU A CA 1
ATOM 598 C C . LEU A 1 73 ? 0.853 8.386 -6.722 1.00 78.19 73 LEU A C 1
ATOM 600 O O . LEU A 1 73 ? 0.662 7.281 -7.228 1.00 78.19 73 LEU A O 1
ATOM 604 N N . ASN A 1 74 ? 1.461 9.383 -7.366 1.00 80.19 74 ASN A N 1
ATOM 605 C CA . ASN A 1 74 ? 1.926 9.296 -8.749 1.00 80.19 74 ASN A CA 1
ATOM 606 C C . ASN A 1 74 ? 3.435 9.058 -8.870 1.00 80.19 74 ASN A C 1
ATOM 608 O O . ASN A 1 74 ? 3.930 8.939 -9.991 1.00 80.19 74 ASN A O 1
ATOM 612 N N . GLU A 1 75 ? 4.163 9.000 -7.756 1.00 79.31 75 GLU A N 1
ATOM 613 C CA . GLU A 1 75 ? 5.592 8.722 -7.790 1.00 79.31 75 GLU A CA 1
ATOM 614 C C . GLU A 1 75 ? 5.800 7.247 -8.145 1.00 79.31 75 GLU A C 1
ATOM 616 O O . GLU A 1 75 ? 5.232 6.341 -7.528 1.00 79.31 75 GLU A O 1
ATOM 621 N N . ARG A 1 76 ? 6.559 7.004 -9.213 1.00 73.62 76 ARG A N 1
ATOM 622 C CA . ARG A 1 76 ? 6.857 5.662 -9.707 1.00 73.62 76 ARG A CA 1
ATOM 623 C C . ARG A 1 76 ? 8.357 5.479 -9.710 1.00 73.62 76 ARG A C 1
ATOM 625 O O . ARG A 1 76 ? 9.073 6.233 -10.357 1.00 73.62 76 ARG A O 1
ATOM 632 N N . GLU A 1 77 ? 8.792 4.437 -9.023 1.00 72.19 77 GLU A N 1
ATOM 633 C CA . GLU A 1 77 ? 10.171 3.980 -9.056 1.00 72.19 77 GLU A CA 1
ATOM 634 C C . GLU A 1 77 ? 10.281 2.766 -9.971 1.00 72.19 77 GLU A C 1
ATOM 636 O O . GLU A 1 77 ? 9.413 1.886 -9.982 1.00 72.19 77 GLU A O 1
ATOM 641 N N . ASN A 1 78 ? 11.365 2.711 -10.739 1.00 71.81 78 ASN A N 1
ATOM 642 C CA . ASN A 1 78 ? 11.613 1.599 -11.643 1.00 71.81 78 ASN A CA 1
ATOM 643 C C . ASN A 1 78 ? 11.951 0.335 -10.842 1.00 71.81 78 ASN A C 1
ATOM 645 O O . ASN A 1 78 ? 12.791 0.354 -9.940 1.00 71.81 78 ASN A O 1
ATOM 649 N N . PHE A 1 79 ? 11.327 -0.784 -11.203 1.00 68.62 79 PHE A N 1
ATOM 650 C CA . PHE A 1 79 ? 11.628 -2.091 -10.626 1.00 68.62 79 PHE A CA 1
ATOM 651 C C . PHE A 1 79 ? 12.937 -2.616 -11.235 1.00 68.62 79 PHE A C 1
ATOM 653 O O . PHE A 1 79 ? 12.962 -3.022 -12.394 1.00 68.62 79 PHE A O 1
ATOM 660 N N . ILE A 1 80 ? 14.041 -2.539 -10.488 1.00 65.62 80 ILE A N 1
ATOM 661 C CA . ILE A 1 80 ? 15.383 -2.878 -10.985 1.00 65.62 80 ILE A CA 1
ATOM 662 C C . ILE A 1 80 ? 15.839 -4.187 -10.340 1.00 65.62 80 ILE A C 1
ATOM 664 O O . ILE A 1 80 ? 16.295 -4.195 -9.196 1.00 65.62 80 ILE A O 1
ATOM 668 N N . VAL A 1 81 ? 15.744 -5.279 -11.101 1.00 62.38 81 VAL A N 1
ATOM 669 C CA . VAL A 1 81 ? 16.144 -6.625 -10.661 1.00 62.38 81 VAL A CA 1
ATOM 670 C C . VAL A 1 81 ? 17.664 -6.807 -10.751 1.00 62.38 81 VAL A C 1
ATOM 672 O O . VAL A 1 81 ? 18.251 -7.404 -9.851 1.00 62.38 81 VAL A O 1
ATOM 675 N N . ASN A 1 82 ? 18.311 -6.224 -11.769 1.00 65.38 82 ASN A N 1
ATOM 676 C CA . ASN A 1 82 ? 19.767 -6.128 -11.903 1.00 65.38 82 ASN A CA 1
ATOM 677 C C . ASN A 1 82 ? 20.219 -4.718 -12.317 1.00 65.38 82 ASN A C 1
ATOM 679 O O . ASN A 1 82 ? 19.548 -4.031 -13.083 1.00 65.38 82 ASN A O 1
ATOM 683 N N . ASP A 1 83 ? 21.409 -4.296 -11.870 1.00 65.38 83 ASP A N 1
ATOM 684 C CA . ASP A 1 83 ? 21.986 -2.990 -12.244 1.00 65.38 83 ASP A CA 1
ATOM 685 C C . ASP A 1 83 ? 22.261 -2.876 -13.774 1.00 65.38 83 ASP A C 1
ATOM 687 O O . ASP A 1 83 ? 22.356 -1.765 -14.296 1.00 65.38 83 ASP A O 1
ATOM 691 N N . GLU A 1 84 ? 22.335 -4.002 -14.503 1.00 64.94 84 GLU A N 1
ATOM 692 C CA . GLU A 1 84 ? 22.404 -4.078 -15.978 1.00 64.94 84 GLU A CA 1
ATOM 693 C C . GLU A 1 84 ? 21.079 -3.661 -16.652 1.00 64.94 84 GLU A C 1
ATOM 695 O O . GLU A 1 84 ? 21.095 -2.893 -17.617 1.00 64.94 84 GLU A O 1
ATOM 700 N N . ASP A 1 85 ? 19.932 -4.077 -16.099 1.00 60.91 85 ASP A N 1
ATOM 701 C CA . ASP A 1 85 ? 18.583 -3.799 -16.636 1.00 60.91 85 ASP A CA 1
ATOM 702 C C . ASP A 1 85 ? 18.253 -2.302 -16.592 1.00 60.91 85 ASP A C 1
ATOM 704 O O . ASP A 1 85 ? 17.445 -1.778 -17.360 1.00 60.91 85 ASP A O 1
ATOM 708 N N . LYS A 1 86 ? 18.952 -1.570 -15.720 1.00 59.72 86 LYS A N 1
ATOM 709 C CA . LYS A 1 86 ? 18.857 -0.117 -15.584 1.00 59.72 86 LYS A CA 1
ATOM 710 C C . LYS A 1 86 ? 19.207 0.625 -16.882 1.00 59.72 86 LYS A C 1
ATOM 712 O O . LYS A 1 86 ? 18.764 1.756 -17.063 1.00 59.72 86 LYS A O 1
ATOM 717 N N . LYS A 1 87 ? 19.980 0.002 -17.782 1.00 57.81 87 LYS A N 1
ATOM 718 C CA . LYS A 1 87 ? 20.378 0.569 -19.083 1.00 57.81 87 LYS A CA 1
ATOM 719 C C . LYS A 1 87 ? 19.273 0.477 -20.146 1.00 57.81 87 LYS A C 1
ATOM 721 O O . LYS A 1 87 ? 19.313 1.251 -21.097 1.00 57.81 87 LYS A O 1
ATOM 726 N N . LEU A 1 88 ? 18.298 -0.425 -19.994 1.00 54.34 88 LEU A N 1
ATOM 727 C CA . LEU A 1 88 ? 17.213 -0.625 -20.968 1.00 54.34 88 LEU A CA 1
ATOM 728 C C . LEU A 1 88 ? 16.094 0.423 -20.819 1.00 54.34 88 LEU A C 1
ATOM 730 O O . LEU A 1 88 ? 15.559 0.894 -21.818 1.00 54.34 88 LEU A O 1
ATOM 734 N N . ASN A 1 89 ? 15.833 0.896 -19.596 1.00 47.75 89 ASN A N 1
ATOM 735 C CA . ASN A 1 89 ? 14.765 1.866 -19.297 1.00 47.75 89 ASN A CA 1
ATOM 736 C C . ASN A 1 89 ? 15.066 3.327 -19.693 1.00 47.75 89 ASN A C 1
ATOM 738 O O . ASN A 1 89 ? 14.265 4.215 -19.419 1.00 47.75 89 ASN A O 1
ATOM 742 N N . VAL A 1 90 ? 16.213 3.618 -20.317 1.00 51.28 90 VAL A N 1
ATOM 743 C CA . VAL A 1 90 ? 16.538 4.980 -20.797 1.00 51.28 90 VAL A CA 1
ATOM 744 C C . VAL A 1 90 ? 15.949 5.246 -22.194 1.00 51.28 90 VAL A C 1
ATOM 746 O O . VAL A 1 90 ? 15.877 6.396 -22.625 1.00 51.28 90 VAL A O 1
ATOM 749 N N . ASN A 1 91 ? 15.466 4.210 -22.891 1.00 44.12 91 ASN A N 1
ATOM 750 C CA . ASN A 1 91 ? 15.130 4.296 -24.314 1.00 44.12 91 ASN A CA 1
ATOM 751 C C . ASN A 1 91 ? 13.624 4.203 -24.643 1.00 44.12 91 ASN A C 1
ATOM 753 O O . ASN A 1 91 ? 13.284 4.211 -25.823 1.00 44.12 91 ASN A O 1
ATOM 757 N N . GLU A 1 92 ? 12.715 4.204 -23.661 1.00 47.75 92 GLU A N 1
ATOM 758 C CA . GLU A 1 92 ? 11.247 4.185 -23.882 1.00 47.75 92 GLU A CA 1
ATOM 759 C C . GLU A 1 92 ? 10.643 5.561 -24.257 1.00 47.75 92 GLU A C 1
ATOM 761 O O . GLU A 1 92 ? 9.493 5.863 -23.964 1.00 47.75 92 GLU A O 1
ATOM 766 N N . ASN A 1 93 ? 11.412 6.423 -24.931 1.00 45.66 93 ASN A N 1
ATOM 767 C CA . ASN A 1 93 ? 10.896 7.630 -25.602 1.00 45.66 93 ASN A CA 1
ATOM 768 C C . ASN A 1 93 ? 11.097 7.586 -27.128 1.00 45.66 93 ASN A C 1
ATOM 770 O O . ASN A 1 93 ? 10.990 8.609 -27.806 1.00 45.66 93 ASN A O 1
ATOM 774 N N . ARG A 1 94 ? 11.400 6.417 -27.699 1.00 44.53 94 ARG A N 1
ATOM 775 C CA . ARG A 1 94 ? 11.295 6.197 -29.146 1.00 44.53 94 ARG A CA 1
ATOM 776 C C . ARG A 1 94 ? 10.015 5.420 -29.396 1.00 44.53 94 ARG A C 1
ATOM 778 O O . ARG A 1 94 ? 9.847 4.348 -28.833 1.00 44.53 94 ARG A O 1
ATOM 785 N N . GLY A 1 95 ? 9.116 6.037 -30.165 1.00 39.28 95 GLY A N 1
ATOM 786 C CA . GLY A 1 95 ? 7.797 5.504 -30.475 1.00 39.28 95 GLY A CA 1
ATOM 787 C C . GLY A 1 95 ? 7.847 4.039 -30.891 1.00 39.28 95 GLY A C 1
ATOM 788 O O . GLY A 1 95 ? 8.791 3.607 -31.549 1.00 39.28 95 GLY A O 1
ATOM 789 N N . GLU A 1 96 ? 6.818 3.315 -30.469 1.00 43.59 96 GLU A N 1
ATOM 790 C CA . GLU A 1 96 ? 6.547 1.931 -30.829 1.00 43.59 96 GLU A CA 1
ATOM 791 C C . GLU A 1 96 ? 6.625 1.774 -32.356 1.00 43.59 96 GLU A C 1
ATOM 793 O O . GLU A 1 96 ? 5.740 2.209 -33.093 1.00 43.59 96 GLU A O 1
ATOM 798 N N . VAL A 1 97 ? 7.719 1.186 -32.837 1.00 45.69 97 VAL A N 1
ATOM 799 C CA . VAL A 1 97 ? 7.726 0.496 -34.123 1.00 45.69 97 VAL A CA 1
ATOM 800 C C . VAL A 1 97 ? 7.216 -0.898 -33.797 1.00 45.69 97 VAL A C 1
ATOM 802 O O . VAL A 1 97 ? 7.884 -1.660 -33.102 1.00 45.69 97 VAL A O 1
ATOM 805 N N . PHE A 1 98 ? 5.984 -1.178 -34.212 1.00 42.03 98 PHE A N 1
ATOM 806 C CA . PHE A 1 98 ? 5.465 -2.536 -34.267 1.00 42.03 98 PHE A CA 1
ATOM 807 C C . PHE A 1 98 ? 6.261 -3.283 -35.345 1.00 42.03 98 PHE A C 1
ATOM 809 O O . PHE A 1 98 ? 5.947 -3.160 -36.527 1.00 42.03 98 PHE A O 1
ATOM 816 N N . ASP A 1 99 ? 7.314 -3.995 -34.942 1.00 43.16 99 ASP A N 1
ATOM 817 C CA . ASP A 1 99 ? 7.944 -5.027 -35.769 1.00 43.16 99 ASP A CA 1
ATOM 818 C C . ASP A 1 99 ? 7.103 -6.306 -35.631 1.00 43.16 99 ASP A C 1
ATOM 820 O O . ASP A 1 99 ? 7.377 -7.169 -34.798 1.00 43.16 99 ASP A O 1
ATOM 824 N N . ASP A 1 100 ? 6.032 -6.396 -36.425 1.00 51.03 100 ASP A N 1
ATOM 825 C CA . ASP A 1 100 ? 5.345 -7.660 -36.719 1.00 51.03 100 ASP A CA 1
ATOM 826 C C . ASP A 1 100 ? 6.190 -8.442 -37.744 1.00 51.03 100 ASP A C 1
ATOM 828 O O . ASP A 1 100 ? 5.824 -8.540 -38.911 1.00 51.03 100 ASP A O 1
ATOM 832 N N . ASP A 1 101 ? 7.331 -8.985 -37.319 1.00 52.62 101 ASP A N 1
ATOM 833 C CA . ASP A 1 101 ? 8.127 -9.934 -38.114 1.00 52.62 101 ASP A CA 1
ATOM 834 C C . ASP A 1 101 ? 8.335 -11.237 -37.320 1.00 52.62 101 ASP A C 1
ATOM 836 O O . ASP A 1 101 ? 9.450 -11.670 -37.024 1.00 52.62 101 ASP A O 1
ATOM 840 N N . ASP A 1 102 ? 7.222 -11.892 -36.981 1.00 55.00 102 ASP A N 1
ATOM 841 C CA . ASP A 1 102 ? 7.199 -13.314 -36.628 1.00 55.00 102 ASP A CA 1
ATOM 842 C C . ASP A 1 102 ? 7.370 -14.159 -37.912 1.00 55.00 102 ASP A C 1
ATOM 844 O O . ASP A 1 102 ? 6.419 -14.755 -38.426 1.00 55.00 102 ASP A O 1
ATOM 848 N N . ASP A 1 103 ? 8.594 -14.231 -38.448 1.00 51.31 103 ASP A N 1
ATOM 849 C CA . ASP A 1 103 ? 8.970 -15.242 -39.450 1.00 51.31 103 ASP A CA 1
ATOM 850 C C . ASP A 1 103 ? 9.239 -16.583 -38.747 1.00 51.31 103 ASP A C 1
ATOM 852 O O . ASP A 1 103 ? 10.369 -16.949 -38.402 1.00 51.31 103 ASP A O 1
ATOM 856 N N . TRP A 1 104 ? 8.152 -17.309 -38.483 1.00 56.38 104 TRP A N 1
ATOM 857 C CA . TRP A 1 104 ? 8.165 -18.692 -38.015 1.00 56.38 104 TRP A CA 1
ATOM 858 C C . TRP A 1 104 ? 8.774 -19.610 -39.083 1.00 56.38 104 TRP A C 1
ATOM 860 O O . TRP A 1 104 ? 8.067 -20.211 -39.890 1.00 56.38 104 TRP A O 1
ATOM 870 N N . ASN A 1 105 ? 10.098 -19.770 -39.066 1.00 50.25 105 ASN A N 1
ATOM 871 C CA . ASN A 1 105 ? 10.757 -20.816 -39.843 1.00 50.25 105 ASN A CA 1
ATOM 872 C C . ASN A 1 105 ? 10.527 -22.184 -39.183 1.00 50.25 105 ASN A C 1
ATOM 874 O O . ASN A 1 105 ? 11.251 -22.597 -38.275 1.00 50.25 105 ASN A O 1
ATOM 878 N N . GLU A 1 106 ? 9.513 -22.897 -39.666 1.00 54.09 106 GLU A N 1
ATOM 879 C CA . GLU A 1 106 ? 9.306 -24.327 -39.436 1.00 54.09 106 GLU A CA 1
ATOM 880 C C . GLU A 1 106 ? 10.435 -25.116 -40.131 1.00 54.09 106 GLU A C 1
ATOM 882 O O . GLU A 1 106 ? 10.321 -25.541 -41.278 1.00 54.09 106 GLU A O 1
ATOM 887 N N . LEU A 1 107 ? 11.578 -25.261 -39.453 1.00 49.56 107 LEU A N 1
ATOM 888 C CA . LEU A 1 107 ? 12.705 -26.072 -39.918 1.00 49.56 107 LEU A CA 1
ATOM 889 C C . LEU A 1 107 ? 12.682 -27.459 -39.257 1.00 49.56 107 LEU A C 1
ATOM 891 O O . LEU A 1 107 ? 13.257 -27.674 -38.194 1.00 49.56 107 LEU A O 1
ATOM 895 N N . ASP A 1 108 ? 12.043 -28.387 -39.972 1.00 52.97 108 ASP A N 1
ATOM 896 C CA . ASP A 1 108 ? 12.285 -29.835 -40.015 1.00 52.97 108 ASP A CA 1
ATOM 897 C C . ASP A 1 108 ? 12.315 -30.615 -38.679 1.00 52.97 108 ASP A C 1
ATOM 899 O O . ASP A 1 108 ? 13.367 -31.081 -38.228 1.00 52.97 108 ASP A O 1
ATOM 903 N N . ASP A 1 109 ? 11.133 -30.969 -38.164 1.00 60.41 109 ASP A N 1
ATOM 904 C CA . ASP A 1 109 ? 10.947 -32.214 -37.404 1.00 60.41 109 ASP A CA 1
ATOM 905 C C . ASP A 1 109 ? 11.142 -33.421 -38.344 1.00 60.41 109 ASP A C 1
ATOM 907 O O . ASP A 1 109 ? 10.198 -33.997 -38.893 1.00 60.41 109 ASP A O 1
ATOM 911 N N . LYS A 1 110 ? 12.395 -33.837 -38.563 1.00 58.59 110 LYS A N 1
ATOM 912 C CA . LYS A 1 110 ? 12.672 -35.151 -39.165 1.00 58.59 110 LYS A CA 1
ATOM 913 C C . LYS A 1 110 ? 12.538 -36.234 -38.094 1.00 58.59 110 LYS A C 1
ATOM 915 O O . LYS A 1 110 ? 13.244 -36.174 -37.085 1.00 58.59 110 LYS A O 1
ATOM 920 N N . PRO A 1 111 ? 11.701 -37.267 -38.300 1.00 50.88 111 PRO A N 1
ATOM 921 C CA . PRO A 1 111 ? 11.569 -38.344 -37.332 1.00 50.88 111 PRO A CA 1
ATOM 922 C C . PRO A 1 111 ? 12.894 -39.102 -37.212 1.00 50.88 111 PRO A C 1
ATOM 924 O O . PRO A 1 111 ? 13.446 -39.606 -38.193 1.00 50.88 111 PRO A O 1
ATOM 927 N N . ILE A 1 112 ? 13.405 -39.198 -35.987 1.00 50.00 112 ILE A N 1
ATOM 928 C CA . ILE A 1 112 ? 14.589 -39.992 -35.666 1.00 50.00 112 ILE A CA 1
ATOM 929 C C . ILE A 1 112 ? 14.210 -41.469 -35.843 1.00 50.00 112 ILE A C 1
ATOM 931 O O . ILE A 1 112 ? 13.442 -42.027 -35.061 1.00 50.00 112 ILE A O 1
ATOM 935 N N . SER A 1 113 ? 14.735 -42.106 -36.892 1.00 51.94 113 SER A N 1
ATOM 936 C CA . SER A 1 113 ? 14.583 -43.546 -37.117 1.00 51.94 113 SER A CA 1
ATOM 937 C C . SER A 1 113 ? 15.312 -44.334 -36.013 1.00 51.94 113 SER A C 1
ATOM 939 O O . SER A 1 113 ? 16.512 -44.120 -35.808 1.00 51.94 113 SER A O 1
ATOM 941 N N . PRO A 1 114 ? 14.651 -45.281 -35.323 1.00 45.59 114 PRO A N 1
ATOM 942 C CA . PRO A 1 114 ? 15.264 -46.066 -34.258 1.00 45.59 114 PRO A CA 1
ATOM 943 C C . PRO A 1 114 ? 16.181 -47.136 -34.863 1.00 45.59 114 PRO A C 1
ATOM 945 O O . PRO A 1 114 ? 15.736 -48.228 -35.206 1.00 45.59 114 PRO A O 1
ATOM 948 N N . GLY A 1 115 ? 17.469 -46.830 -35.045 1.00 54.00 115 GLY A N 1
ATOM 949 C CA . GLY A 1 115 ? 18.376 -47.806 -35.662 1.00 54.00 115 GLY A CA 1
ATOM 950 C C . GLY A 1 115 ? 19.874 -47.508 -35.690 1.00 54.00 115 GLY A C 1
ATOM 951 O O . GLY A 1 115 ? 20.591 -48.222 -36.385 1.00 54.00 115 GLY A O 1
ATOM 952 N N . ALA A 1 116 ? 20.386 -46.508 -34.969 1.00 42.47 116 ALA A N 1
ATOM 953 C CA . ALA A 1 116 ? 21.824 -46.222 -34.963 1.00 42.47 116 ALA A CA 1
ATOM 954 C C . ALA A 1 116 ? 22.502 -46.767 -33.693 1.00 42.47 116 ALA A C 1
ATOM 956 O O . ALA A 1 116 ? 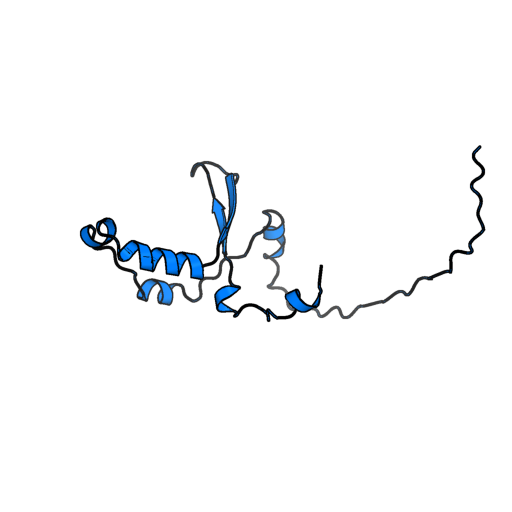22.496 -46.142 -32.636 1.00 42.47 116 ALA A O 1
ATOM 957 N N . ILE A 1 117 ? 23.087 -47.961 -33.816 1.00 43.91 117 ILE A N 1
ATOM 958 C CA . ILE A 1 117 ? 24.009 -48.557 -32.841 1.00 43.91 117 ILE A CA 1
ATOM 959 C C . ILE A 1 117 ? 25.310 -47.740 -32.845 1.00 43.91 117 ILE A C 1
ATOM 961 O O . ILE A 1 117 ? 25.959 -47.613 -33.885 1.00 43.91 117 ILE A O 1
ATOM 965 N N . LEU A 1 118 ? 25.714 -47.221 -31.682 1.00 42.09 118 LEU A N 1
ATOM 966 C CA . LEU A 1 118 ? 27.036 -46.627 -31.465 1.00 42.09 118 LEU A CA 1
ATOM 967 C C . LEU A 1 118 ? 28.118 -47.708 -31.626 1.00 42.09 118 LEU A C 1
ATOM 969 O O . LEU A 1 118 ? 28.221 -48.616 -30.801 1.00 42.09 118 LEU A O 1
ATOM 973 N N . LYS A 1 119 ? 28.948 -47.607 -32.669 1.00 42.88 119 LYS A N 1
ATOM 974 C CA . LYS A 1 119 ? 30.263 -48.259 -32.701 1.00 42.88 119 LYS A CA 1
ATOM 975 C C . LYS A 1 119 ? 31.295 -47.272 -32.166 1.00 42.88 119 LYS A C 1
ATOM 977 O O . LYS A 1 119 ? 31.578 -46.271 -32.814 1.00 42.88 119 LYS A O 1
ATOM 982 N N . TYR A 1 120 ? 31.836 -47.576 -30.990 1.00 41.25 120 TYR A N 1
ATOM 983 C CA . TYR A 1 120 ? 33.051 -46.948 -30.485 1.00 41.25 120 TYR A CA 1
ATOM 984 C C . TYR A 1 120 ? 34.250 -47.428 -31.319 1.00 41.25 120 TYR A C 1
ATOM 986 O O . TYR A 1 120 ? 34.483 -48.635 -31.423 1.00 41.25 120 TYR A O 1
ATOM 994 N N . CYS A 1 121 ? 34.996 -46.483 -31.888 1.00 44.78 121 CYS A N 1
ATOM 995 C CA . CYS A 1 121 ? 36.421 -46.609 -32.180 1.00 44.78 121 CYS A CA 1
ATOM 996 C C . CYS A 1 121 ? 37.130 -45.450 -31.484 1.00 44.78 121 CYS A C 1
ATOM 998 O O . CYS A 1 121 ? 36.584 -44.326 -31.551 1.00 44.78 121 CYS A O 1
#

Secondary structure (DSSP, 8-state):
--SGGGSS-PPPPHHHH--EEEEE-SSTT-SS-SEEEEE-HHHHHHHHHHHTTSHHHHHTT----HHHHHHTTT------SSTTGGGGGG-TTS-------------------S-------

=== Feature glossary ===
Each block in this record encodes a different view of the same protein. In brief:

Predicted aligned error. PAE(i, j) answers: if I align the predicted and true structures on residue i, how far off (in Å) do I expect residue j to be? A block-diagonal PAE matrix with low values on the blocks and high values off-diagonal is the signature of a multi-domain protein with confidently predicted domains but uncertain inter-domain orientation.

Contact-map, Ramachandran, and PAE plots. Plot images: a contact map (which residues are close in 3D, as an N×N binary image), a Ramachandran scatter (backbone torsion angles, revealing secondary-structure composition at a glance), and — for AlphaFold structures — a PAE heatmap (pairwise prediction confidence).

Backbone torsions (φ/ψ). φ (phi) and ψ (psi) are the two rotatable backbone dihedrals per residue: φ is the C(i-1)–N–Cα–C torsion, ψ is the N–Cα–C–N(i+1) torsion, both in degrees on (−180°, 180°]. α-helical residues cluster near (−60°, −45°); β-strand residues near (−120°, +130°). A Ramachandran plot is simply a scatter of (φ, ψ) for every residue.

Foldseek 3Di. A 3Di character summarizes, for each residue, the relative orientation of the Cα frame of its nearest spatial neighbor. Because it encodes fold topology rather than chemistry, 3Di alignments detect remote structural similarity that sequence alignment misses.

Radius of gyration, Cα contacts, bounding box. Three whole-structure scalars: the radius of gyration (RMS distance of Cα from centroid, in Å), the count of Cα–Cα contacts (pairs closer than 8 Å and separated by more than four residues in sequence — i.e. tertiary, not local, contacts), and the bounding-box dimensions. Together they distinguish compact globular folds from extended fibres or disordered chains.

Sequence. Sequence gives the chain of amino acids in standard one-letter code (A=alanine, C=cysteine, …, Y=tyrosine), read N→C. It is the only feature that is directly encoded by the gene; all structural features are derived from the folded form of this sequence.

mmCIF coordinates. Atomic coordinates in PDBx/mmCIF format — the same representation the Protein Data Bank distributes. Each line of the _atom_site loop places one backbone atom in Cartesian space (units: ångströms, origin: arbitrary).

Secondary structure (3-state, P-SEA). Three-state secondary structure (P-SEA) collapses the eight DSSP classes into helix (a), strand (b), and coil (c). P-SEA assigns these from Cα geometry alone — distances and angles — without requiring backbone oxygens, so it works on any Cα trace.

InterPro / GO / CATH / organism. Functional annotations link the protein to curated databases. InterPro entries identify conserved domains and families by matching the sequence against member-database signatures (Pfam, PROSITE, CDD, …). Gene Ontology (GO) terms describe molecular function, biological process, and cellular component in a controlled vocabulary. CATH places the structure in a hierarchical fold classification (Class/Architecture/Topology/Homologous-superfamily). The organism is the source species.

B-factor. B-factor (Debye–Waller factor) reflects atomic displacement in the crystal lattice. It is an experimental observable (units Å²), not a prediction; low values mean the atom is pinned down, high values mean it moves or is heterogeneous across the crystal.

Rendered structure images. Structure images are PyMOL renders from six orthogonal camera directions. Cartoon representation draws helices as coils and strands as arrows; sticks shows the backbone as bonds; surface shows the solvent-excluded envelope. Rainbow coloring maps sequence position to hue (blue→red, N→C); chain coloring assigns a distinct color per polypeptide.

Solvent-accessible surface area. Solvent-accessible surface area (SASA) is the area in Å² traced out by the centre of a 1.4 Å probe sphere (a water molecule) rolled over the protein's van der Waals surface (Shrake–Rupley / Lee–Richards construction). Buried residues have near-zero SASA; fully exposed residues can exceed 200 Å². The total SASA scales roughly with the number of surface residues.

Secondary structure (8-state, DSSP). The SS8 string is DSSP's per-residue secondary-structure call. α-helix (H) means an i→i+4 H-bond ladder; β-strand (E) means the residue participates in a β-sheet; 3₁₀ (G) and π (I) are tighter and wider helices; T/S are turns/bends; '-' is l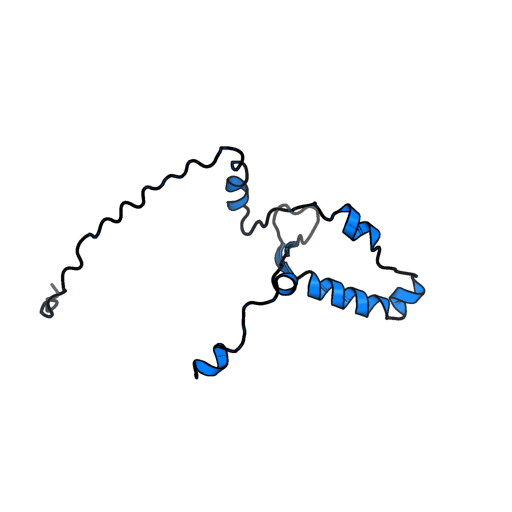oop.

pLDDT. For AlphaFold models, the B-factor field carries pLDDT — the model's own estimate of local accuracy on a 0–100 scale. Regions with pLDDT<50 should be treated as essentially unmodeled; they often correspond to intrinsically disordered segments.

Nearest PDB structures. Nearest PDB neighbors are the top structural matches found by Foldseek when searching this structure against the entire Protein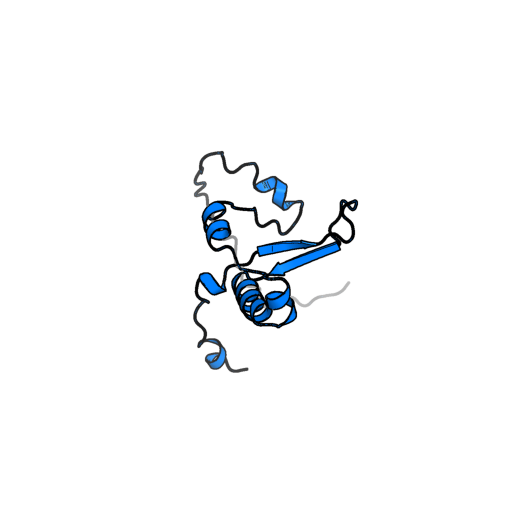 Data Bank. Each hit reports a TM-score (0 to 1; >0.5 almost always implies the same fold) and an E-value. These are *structural* homologs — they may share no detectable sequence similarity.